Protein AF-A0A7R8VV10-F1 (afdb_monomer_lite)

Sequence (181 aa):
MSVFLCGVVTVMSVFLCDVVTVMSVFICGVVTVMSVFLCGVVTVMSVFLCGVVTVVSVFPCGVVTVMSVFLCGVVTVVSVFLCGVNDGPLSDVLQQVDLLTYSDAECEQLLYGYPHAHNICAGVPGGGKGQCSGDSGGPLLVNGVQIGIVSWAPKPCTEQDYPEVYTEVSYFTSWINRNIV

InterPro domains:
  IPR001254 Serine proteases, trypsin domain [PF00089] (86-176)
  IPR001254 Serine proteases, trypsin domain [PS50240] (84-181)
  IPR001254 Serine proteases, trypsin domain [SM00020] (26-176)
  IPR009003 Peptidase S1, PA clan [SSF50494] (81-180)
  IPR033116 Serine proteases, trypsin family, serine active site [PS00135] (130-141)
  IPR050430 Peptidase S1 family serine proteases [PTHR24276] (87-179)

Foldseek 3Di:
DEAAAEAAEEAAEAEAEAQEEYAEYAYYHAYEYAEYEHYYAYEYAEYEAYEHYEYAEYEHHYHYYYNYYHYHYHYYYNYYHYPDPLAPDDDPDDDDDDKDWDDPVLQCVLVVNPDDPQKTWIADQQWPDDDDPPQAQPFDDDPNDGQWGFDAWDPPHRPNRHTGITGGVVVCVVVCVVPPD

Organism: Timema douglasi (NCBI:txid61478)

Secondary structure (DSSP, 8-state):
-EEEEEEEEEES-EEE-SEEEESEEEEEEEEEEEEEEEEEEEEES-EEEEEEEEEEEEEEEEEEEE--EEEEEEEEEEEE-----TT-SPPSS------EEEPHHHHHHHTTT---TTEEEEE-TT-S-S--TT-TTPEEEETTEEEEEEEE--SSTT-TT--EEEEEHHHHHHHHHHH--

Structure (mmCIF, N/CA/C/O backbone):
data_AF-A0A7R8VV10-F1
#
_entry.id   AF-A0A7R8VV10-F1
#
loop_
_atom_site.group_PDB
_atom_site.id
_atom_site.type_symbol
_atom_site.label_atom_id
_atom_site.label_alt_id
_atom_site.label_comp_id
_atom_site.label_asym_id
_atom_site.label_entity_id
_atom_site.label_seq_id
_atom_site.pdbx_PDB_ins_code
_atom_site.Cartn_x
_atom_site.Cartn_y
_atom_site.Cartn_z
_atom_site.occupancy
_atom_site.B_iso_or_equiv
_atom_site.auth_seq_id
_atom_site.auth_comp_id
_atom_site.auth_asym_id
_atom_site.auth_atom_id
_atom_site.pdbx_PDB_model_num
ATOM 1 N N . MET A 1 1 ? 3.559 13.290 26.942 1.00 85.25 1 MET A N 1
ATOM 2 C CA . MET A 1 1 ? 4.820 14.039 27.208 1.00 85.25 1 MET A CA 1
ATOM 3 C C . MET A 1 1 ? 4.745 15.433 26.585 1.00 85.25 1 MET A C 1
ATOM 5 O O . MET A 1 1 ? 3.969 15.598 25.651 1.00 85.25 1 MET A O 1
ATOM 9 N N . SER A 1 2 ? 5.517 16.409 27.076 1.00 90.44 2 SER A N 1
ATOM 10 C CA . SER A 1 2 ? 5.693 17.721 26.428 1.00 90.44 2 SER A CA 1
ATOM 11 C C . SER A 1 2 ? 7.156 17.941 26.036 1.00 90.44 2 SER A C 1
ATOM 13 O O . SER A 1 2 ? 8.049 17.504 26.759 1.00 90.44 2 SER A O 1
ATOM 15 N N . VAL A 1 3 ? 7.399 18.603 24.904 1.00 90.75 3 VAL A N 1
ATOM 16 C CA . VAL A 1 3 ? 8.738 18.892 24.362 1.00 90.75 3 VAL A CA 1
ATOM 17 C C . VAL A 1 3 ? 8.926 20.402 24.272 1.00 90.75 3 VAL A C 1
ATOM 19 O O . VAL A 1 3 ? 8.043 21.094 23.772 1.00 90.75 3 VAL A O 1
ATOM 22 N N . PHE A 1 4 ? 10.069 20.911 24.733 1.00 93.31 4 PHE A N 1
ATOM 23 C CA . PHE A 1 4 ? 10.398 22.337 24.703 1.00 93.31 4 PHE A CA 1
ATOM 24 C C . PHE A 1 4 ? 11.806 22.543 24.134 1.00 93.31 4 PHE A C 1
ATOM 26 O O . PHE A 1 4 ? 12.775 22.032 24.693 1.00 93.31 4 PHE A O 1
ATOM 33 N N . LEU A 1 5 ? 11.923 23.281 23.028 1.00 90.00 5 LEU A N 1
ATOM 34 C CA . LEU A 1 5 ? 13.191 23.594 22.364 1.00 90.00 5 LEU A CA 1
ATOM 35 C C . LEU A 1 5 ? 13.261 25.094 22.101 1.00 90.00 5 LEU A C 1
ATOM 37 O O . LEU A 1 5 ? 12.471 25.618 21.325 1.00 90.00 5 LEU A O 1
ATOM 41 N N . CYS A 1 6 ? 14.207 25.786 22.729 1.00 93.00 6 CYS A N 1
ATOM 42 C CA . CYS A 1 6 ? 14.343 27.232 22.594 1.00 93.00 6 CYS A CA 1
ATOM 43 C C . CYS A 1 6 ? 15.798 27.668 22.433 1.00 93.00 6 CYS A C 1
ATOM 45 O O . CYS A 1 6 ? 16.689 27.102 23.063 1.00 93.00 6 CYS A O 1
ATOM 47 N N . GLY A 1 7 ? 16.024 28.707 21.626 1.00 92.19 7 GLY A N 1
ATOM 48 C CA . GLY A 1 7 ? 17.354 29.263 21.354 1.00 92.19 7 GLY A CA 1
ATOM 49 C C . GLY A 1 7 ? 17.858 28.877 19.966 1.00 92.19 7 GLY A C 1
ATOM 50 O O . GLY A 1 7 ? 17.064 28.804 19.035 1.00 92.19 7 GLY A O 1
ATOM 51 N N . VAL A 1 8 ? 19.166 28.661 19.813 1.00 95.56 8 VAL A N 1
ATOM 52 C CA . VAL A 1 8 ? 19.761 28.153 18.566 1.00 95.56 8 VAL A CA 1
ATOM 53 C C . VAL A 1 8 ? 19.994 26.657 18.736 1.00 95.56 8 VAL A C 1
ATOM 55 O O . VAL A 1 8 ? 20.928 26.256 19.428 1.00 95.56 8 VAL A O 1
ATOM 58 N N . VAL A 1 9 ? 19.110 25.836 18.169 1.00 94.62 9 VAL A N 1
ATOM 59 C CA . VAL A 1 9 ? 19.098 24.384 18.404 1.00 94.62 9 VAL A CA 1
ATOM 60 C C . VAL A 1 9 ? 19.050 23.635 17.083 1.00 94.62 9 VAL A C 1
ATOM 62 O O . VAL A 1 9 ? 18.221 23.923 16.227 1.00 94.62 9 VAL A O 1
ATOM 65 N N . THR A 1 10 ? 19.896 22.620 16.943 1.00 93.94 10 THR A N 1
ATOM 66 C CA . THR A 1 10 ? 19.843 21.690 15.814 1.00 93.94 10 THR A CA 1
ATOM 67 C C . THR A 1 10 ? 19.547 20.290 16.327 1.00 93.94 10 THR A C 1
ATOM 69 O O . THR A 1 10 ? 20.304 19.738 17.122 1.00 93.94 10 THR A O 1
ATOM 72 N N . VAL A 1 11 ? 18.435 19.716 15.877 1.00 94.19 11 VAL A N 1
ATOM 73 C CA . VAL A 1 11 ? 18.016 18.348 16.178 1.00 94.19 11 VAL A CA 1
ATOM 74 C C . VAL A 1 11 ? 18.274 17.492 14.946 1.00 94.19 11 VAL A C 1
ATOM 76 O O . VAL A 1 11 ? 17.689 17.708 13.887 1.00 94.19 11 VAL A O 1
ATOM 79 N N . MET A 1 12 ? 19.155 16.502 15.075 1.00 93.62 12 MET A N 1
ATOM 80 C CA . MET A 1 12 ? 19.504 15.626 13.952 1.00 93.62 12 MET A CA 1
ATOM 81 C C . MET A 1 12 ? 18.354 14.691 13.573 1.00 93.62 12 MET A C 1
ATOM 83 O O . MET A 1 12 ? 18.081 14.476 12.394 1.00 93.62 12 MET A O 1
ATOM 87 N N . SER A 1 13 ? 17.669 14.127 14.563 1.00 91.44 13 SER A N 1
ATOM 88 C CA . SER A 1 13 ? 16.541 13.235 14.318 1.00 91.44 13 SER A CA 1
ATOM 89 C C . SER A 1 13 ? 15.583 13.191 15.502 1.00 91.44 13 SER A C 1
ATOM 91 O O . SER A 1 13 ? 15.996 13.317 16.655 1.00 91.44 13 SER A O 1
ATOM 93 N N . VAL A 1 14 ? 14.300 13.012 15.201 1.00 91.19 14 VAL A N 1
ATOM 94 C CA . VAL A 1 14 ? 13.245 12.698 16.167 1.00 91.19 14 VAL A CA 1
ATOM 95 C C . VAL A 1 14 ? 12.595 11.396 15.724 1.00 91.19 14 VAL A C 1
ATOM 97 O O . VAL A 1 14 ? 12.149 11.307 14.586 1.00 91.19 14 VAL A O 1
ATOM 100 N N . PHE A 1 15 ? 12.531 10.408 16.614 1.00 90.69 15 PHE A N 1
ATOM 101 C CA . PHE A 1 15 ? 11.878 9.124 16.360 1.00 90.69 15 PHE A CA 1
ATOM 102 C C . PHE A 1 15 ? 10.736 8.940 17.355 1.00 90.69 15 PHE A C 1
ATOM 104 O O . PHE A 1 15 ? 10.977 8.837 18.558 1.00 90.69 15 PHE A O 1
ATOM 111 N N . LEU A 1 16 ? 9.501 8.917 16.857 1.00 89.12 16 LEU A N 1
ATOM 112 C CA . LEU A 1 16 ? 8.317 8.566 17.637 1.00 89.12 16 LEU A CA 1
ATOM 113 C C . LEU A 1 16 ? 7.688 7.350 16.984 1.00 89.12 16 LEU A C 1
ATOM 115 O O . LEU A 1 16 ? 7.079 7.471 15.930 1.00 89.12 16 LEU A O 1
ATOM 119 N N . CYS A 1 17 ? 7.872 6.198 17.606 1.00 83.94 17 CYS A N 1
ATOM 120 C CA . CYS A 1 17 ? 7.355 4.921 17.150 1.00 83.94 17 CYS A CA 1
ATOM 121 C C . CYS A 1 17 ? 6.536 4.291 18.279 1.00 83.94 17 CYS A C 1
ATOM 123 O O . CYS A 1 17 ? 6.835 4.559 19.440 1.00 83.94 17 CYS A O 1
ATOM 125 N N . ASP A 1 18 ? 5.512 3.506 17.932 1.00 85.62 18 ASP A N 1
ATOM 126 C CA . ASP A 1 18 ? 4.471 2.940 18.816 1.00 85.62 18 ASP A CA 1
ATOM 127 C C . ASP A 1 18 ? 3.249 3.857 19.044 1.00 85.62 18 ASP A C 1
ATOM 129 O O . ASP A 1 18 ? 2.937 4.731 18.233 1.00 85.62 18 ASP A O 1
ATOM 133 N N . VAL A 1 19 ? 2.481 3.600 20.110 1.00 90.75 19 VAL A N 1
ATOM 134 C CA . VAL A 1 19 ? 1.316 4.403 20.509 1.00 90.75 19 VAL A CA 1
ATOM 135 C C . VAL A 1 19 ? 1.796 5.547 21.398 1.00 90.75 19 VAL A C 1
ATOM 137 O O . VAL A 1 19 ? 1.930 5.398 22.614 1.00 90.75 19 VAL A O 1
ATOM 140 N N . VAL A 1 20 ? 2.083 6.694 20.786 1.00 91.88 20 VAL A N 1
ATOM 141 C CA . VAL A 1 20 ? 2.696 7.840 21.466 1.00 91.88 20 VAL A CA 1
ATOM 142 C C . VAL A 1 20 ? 1.749 9.029 21.483 1.00 91.88 20 VAL A C 1
ATOM 144 O O . VAL A 1 20 ? 1.255 9.466 20.447 1.00 91.88 20 VAL A O 1
ATOM 147 N N . THR A 1 21 ? 1.554 9.610 22.667 1.00 92.31 21 THR A N 1
ATOM 148 C CA . THR A 1 21 ? 0.764 10.832 22.845 1.00 92.31 21 THR A CA 1
ATOM 149 C C . THR A 1 21 ? 1.637 11.992 23.346 1.00 92.31 21 THR A C 1
ATOM 151 O O . THR A 1 21 ? 2.250 11.972 24.427 1.00 92.31 21 THR A O 1
ATOM 154 N N . VAL A 1 22 ? 1.715 13.047 22.535 1.00 93.12 22 VAL A N 1
ATOM 155 C CA . VAL A 1 22 ? 2.446 14.283 22.833 1.00 93.12 22 VAL A CA 1
ATOM 156 C C . VAL A 1 22 ? 1.437 15.383 23.139 1.00 93.12 22 VAL A C 1
ATOM 158 O O . VAL A 1 22 ? 0.645 15.787 22.293 1.00 93.12 22 VAL A O 1
ATOM 161 N N . MET A 1 23 ? 1.458 15.883 24.373 1.00 94.06 23 MET A N 1
ATOM 162 C CA . MET A 1 23 ? 0.509 16.897 24.840 1.00 94.06 23 MET A CA 1
ATOM 163 C C . MET A 1 23 ? 0.822 18.266 24.239 1.00 94.06 23 MET A C 1
ATOM 165 O O . MET A 1 23 ? -0.075 18.989 23.809 1.00 94.06 23 MET A O 1
ATOM 169 N N . SER A 1 24 ? 2.102 18.627 24.199 1.00 93.25 24 SER A N 1
ATOM 170 C CA . SER A 1 24 ? 2.534 19.887 23.610 1.00 93.25 24 SER A CA 1
ATOM 171 C C . SER A 1 24 ? 3.968 19.818 23.097 1.00 93.25 24 SER A C 1
ATOM 173 O O . SER A 1 24 ? 4.847 19.256 23.751 1.00 93.25 24 SER A O 1
ATOM 175 N N . VAL A 1 25 ? 4.211 20.415 21.935 1.00 93.62 25 VAL A N 1
ATOM 176 C CA . VAL A 1 25 ? 5.550 20.697 21.408 1.00 93.62 25 VAL A CA 1
ATOM 177 C C . VAL A 1 25 ? 5.694 22.206 21.322 1.00 93.62 25 VAL A C 1
ATOM 179 O O . VAL A 1 25 ? 4.911 22.844 20.632 1.00 93.62 25 VAL A O 1
ATOM 182 N N . PHE A 1 26 ? 6.666 22.786 22.015 1.00 94.31 26 PHE A N 1
ATOM 183 C CA . PHE A 1 26 ? 6.954 24.215 21.967 1.00 94.31 26 PHE A CA 1
ATOM 184 C C . PHE A 1 26 ? 8.361 24.436 21.420 1.00 94.31 26 PHE A C 1
ATOM 186 O O . PHE A 1 26 ? 9.341 23.993 22.018 1.00 94.31 26 PHE A O 1
ATOM 193 N N . ILE A 1 27 ? 8.457 25.113 20.281 1.00 93.56 27 ILE A N 1
ATOM 194 C CA . ILE A 1 27 ? 9.716 25.438 19.617 1.00 93.56 27 ILE A CA 1
ATOM 195 C C . ILE A 1 27 ? 9.825 26.955 19.503 1.00 93.56 27 ILE A C 1
ATOM 197 O O . ILE A 1 27 ? 8.906 27.601 19.000 1.00 93.56 27 ILE A O 1
ATOM 201 N N . CYS A 1 28 ? 10.939 27.524 19.963 1.00 93.50 28 CYS A N 1
ATOM 202 C CA . CYS A 1 28 ? 11.223 28.948 19.851 1.00 93.50 28 CYS A CA 1
ATOM 203 C C . CYS A 1 28 ? 12.678 29.259 19.453 1.00 93.50 28 CYS A C 1
ATOM 205 O O . CYS A 1 28 ? 13.586 28.466 19.684 1.00 93.50 28 CYS A O 1
ATOM 207 N N . GLY A 1 29 ? 12.937 30.433 18.872 1.00 93.38 29 GLY A N 1
ATOM 208 C CA . GLY A 1 29 ? 14.290 30.839 18.459 1.00 93.38 29 GLY A CA 1
ATOM 209 C C . GLY A 1 29 ? 14.638 30.405 17.032 1.00 93.38 29 GLY A C 1
ATOM 210 O O . GLY A 1 29 ? 13.812 30.563 16.144 1.00 93.38 29 GLY A O 1
ATOM 211 N N . VAL A 1 30 ? 15.858 29.921 16.792 1.00 96.06 30 VAL A N 1
ATOM 212 C CA . VAL A 1 30 ? 16.328 29.411 15.492 1.00 96.06 30 VAL A CA 1
ATOM 213 C C . VAL A 1 30 ? 16.550 27.910 15.626 1.00 96.06 30 VAL A C 1
ATOM 215 O O . VAL A 1 30 ? 17.572 27.472 16.154 1.00 96.06 30 VAL A O 1
ATOM 218 N N . VAL A 1 31 ? 15.578 27.117 15.179 1.00 96.06 31 VAL A N 1
ATOM 219 C CA . VAL A 1 31 ? 15.595 25.662 15.360 1.00 96.06 31 VAL A CA 1
ATOM 220 C C . VAL A 1 31 ? 15.602 24.949 14.017 1.00 96.06 31 VAL A C 1
ATOM 222 O O . VAL A 1 31 ? 14.746 25.180 13.166 1.00 96.06 31 VAL A O 1
ATOM 225 N N . THR A 1 32 ? 16.569 24.059 13.829 1.00 95.31 32 THR A N 1
ATOM 226 C CA . THR A 1 32 ? 16.699 23.198 12.649 1.00 95.31 32 THR A CA 1
ATOM 227 C C . THR A 1 32 ? 16.484 21.745 13.055 1.00 95.31 32 THR A C 1
ATOM 229 O O . THR A 1 32 ? 17.211 21.211 13.884 1.00 95.31 32 THR A O 1
ATOM 232 N N . VAL A 1 33 ? 15.485 21.081 12.480 1.00 94.94 33 VAL A N 1
ATOM 233 C CA . VAL A 1 33 ? 15.233 19.647 12.661 1.00 94.94 33 VAL A CA 1
ATOM 234 C C . VAL A 1 33 ? 15.522 18.950 11.340 1.00 94.94 33 VAL A C 1
ATOM 236 O O . VAL A 1 33 ? 14.825 19.169 10.353 1.00 94.94 33 VAL A O 1
ATOM 239 N N . MET A 1 34 ? 16.562 18.122 11.293 1.00 94.75 34 MET A N 1
ATOM 240 C CA . MET A 1 34 ? 16.981 17.489 10.040 1.00 94.75 34 MET A CA 1
ATOM 241 C C . MET A 1 34 ? 16.017 16.376 9.619 1.00 94.75 34 MET A C 1
ATOM 243 O O . MET A 1 34 ? 15.668 16.272 8.445 1.00 94.75 34 MET A O 1
ATOM 247 N N . SER A 1 35 ? 15.551 15.558 10.561 1.00 93.50 35 SER A N 1
ATOM 248 C CA . SER A 1 35 ? 14.638 14.456 10.252 1.00 93.50 35 SER A CA 1
ATOM 249 C C . SER A 1 35 ? 13.646 14.179 11.378 1.00 93.50 35 SER A C 1
ATOM 251 O O . SER A 1 35 ? 13.994 14.217 12.558 1.00 93.50 35 SER A O 1
A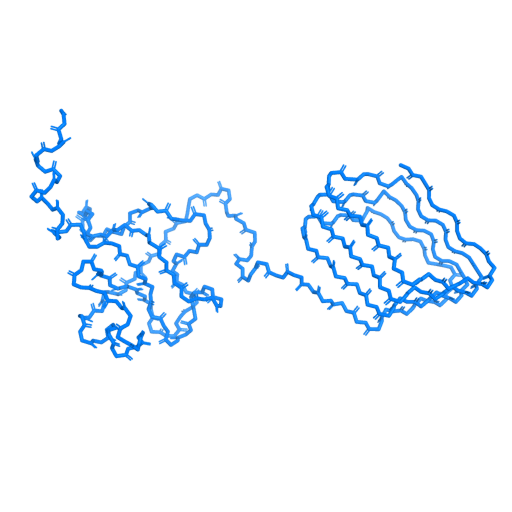TOM 253 N N . VAL A 1 36 ? 12.396 13.905 11.018 1.00 92.69 36 VAL A N 1
ATOM 254 C CA . VAL A 1 36 ? 11.345 13.463 11.940 1.00 92.69 36 VAL A CA 1
ATOM 255 C C . VAL A 1 36 ? 10.739 12.184 11.386 1.00 92.69 36 VAL A C 1
ATOM 257 O O . VAL A 1 36 ? 10.125 12.208 10.326 1.00 92.69 36 VAL A O 1
ATOM 260 N N . PHE A 1 37 ? 10.892 11.081 12.106 1.00 91.00 37 PHE A N 1
ATOM 261 C CA . PHE A 1 37 ? 10.309 9.786 11.786 1.00 91.00 37 PHE A CA 1
ATOM 262 C C . PHE A 1 37 ? 9.154 9.526 12.746 1.00 91.00 37 PHE A C 1
ATOM 264 O O . PHE A 1 37 ? 9.356 9.405 13.957 1.00 91.00 37 PHE A O 1
ATOM 271 N N . LEU A 1 38 ? 7.939 9.478 12.208 1.00 89.62 38 LEU A N 1
ATOM 272 C CA . LEU A 1 38 ? 6.736 9.166 12.970 1.00 89.62 38 LEU A CA 1
ATOM 273 C C . LEU A 1 38 ? 6.256 7.800 12.514 1.00 89.62 38 LEU A C 1
ATOM 275 O O . LEU A 1 38 ? 5.970 7.636 11.334 1.00 89.62 38 LEU A O 1
ATOM 279 N N . CYS A 1 39 ? 6.166 6.832 13.416 1.00 85.75 39 CYS A N 1
ATOM 280 C CA . CYS A 1 39 ? 5.649 5.515 13.106 1.00 85.75 39 CYS A CA 1
ATOM 281 C C . CYS A 1 39 ? 4.637 4.999 14.139 1.00 85.75 39 CYS A C 1
ATOM 283 O O . CYS A 1 39 ? 4.644 5.427 15.289 1.00 85.75 39 CYS A O 1
ATOM 285 N N . GLY A 1 40 ? 3.714 4.122 13.734 1.00 84.44 40 GLY A N 1
ATOM 286 C CA . GLY A 1 40 ? 2.652 3.625 14.624 1.00 84.44 40 GLY A CA 1
ATOM 287 C C . GLY A 1 40 ? 1.454 4.579 14.753 1.00 84.44 40 GLY A C 1
ATOM 288 O O . GLY A 1 40 ? 0.930 5.046 13.742 1.00 84.44 40 GLY A O 1
ATOM 289 N N . VAL A 1 41 ? 0.984 4.837 15.981 1.00 89.25 41 VAL A N 1
ATOM 290 C CA . VAL A 1 41 ? -0.157 5.733 16.262 1.00 89.25 41 VAL A CA 1
ATOM 291 C C . VAL A 1 41 ? 0.344 6.910 17.089 1.00 89.25 41 VAL A C 1
ATOM 293 O O . VAL A 1 41 ? 0.465 6.823 18.312 1.00 89.25 41 VAL A O 1
ATOM 296 N N . VAL A 1 42 ? 0.643 8.020 16.418 1.00 91.38 42 VAL A N 1
ATOM 297 C CA . VAL A 1 42 ? 1.200 9.218 17.053 1.00 91.38 42 VAL A CA 1
ATOM 298 C C . VAL A 1 42 ? 0.142 10.307 17.097 1.00 91.38 42 VAL A C 1
ATOM 300 O O . VAL A 1 42 ? -0.317 10.780 16.060 1.00 91.38 42 VAL A O 1
ATOM 303 N N . THR A 1 43 ? -0.218 10.748 18.299 1.00 92.31 43 THR A N 1
ATOM 304 C CA . THR A 1 43 ? -1.150 11.862 18.489 1.00 92.31 43 THR A CA 1
ATOM 305 C C . THR A 1 43 ? -0.432 13.047 19.124 1.00 92.31 43 THR A C 1
ATOM 307 O O . THR A 1 43 ? 0.239 12.924 20.150 1.00 92.31 43 THR A O 1
ATOM 310 N N . VAL A 1 44 ? -0.548 14.219 18.504 1.00 93.38 44 VAL A N 1
ATOM 311 C CA . VAL A 1 44 ? 0.025 15.475 18.992 1.00 93.38 44 VAL A CA 1
ATOM 312 C C . VAL A 1 44 ? -1.107 16.459 19.246 1.00 93.38 44 VAL A C 1
ATOM 314 O O . VAL A 1 44 ? -1.761 16.941 18.323 1.00 93.38 44 VAL A O 1
ATOM 317 N N . MET A 1 45 ? -1.353 16.768 20.514 1.00 94.00 45 MET A N 1
ATOM 318 C CA . MET A 1 45 ? -2.481 17.617 20.900 1.00 94.00 45 MET A CA 1
ATOM 319 C C . MET A 1 45 ? -2.246 19.083 20.520 1.00 94.00 45 MET A C 1
ATOM 321 O O . MET A 1 45 ? -3.162 19.760 20.057 1.00 94.00 45 MET A O 1
ATOM 325 N N . SER A 1 46 ? -1.023 19.587 20.693 1.00 95.06 46 SER A N 1
ATOM 326 C CA . SER A 1 46 ? -0.694 20.971 20.346 1.00 95.06 46 SER A CA 1
ATOM 327 C C . SER A 1 46 ? 0.764 21.149 19.930 1.00 95.06 46 SER A C 1
ATOM 329 O O . SER A 1 46 ? 1.675 20.592 20.543 1.00 95.06 46 SER A O 1
ATOM 331 N N . VAL A 1 47 ? 0.994 21.946 18.888 1.00 94.50 47 VAL A N 1
ATOM 332 C CA . VAL A 1 47 ? 2.330 22.356 18.438 1.00 94.50 47 VAL A CA 1
ATOM 333 C C . VAL A 1 47 ? 2.388 23.878 18.396 1.00 94.50 47 VAL A C 1
ATOM 335 O O . VAL A 1 47 ? 1.566 24.507 17.746 1.00 94.50 47 VAL A O 1
ATOM 338 N N . PHE A 1 48 ? 3.369 24.472 19.062 1.00 94.75 48 PHE A N 1
ATOM 339 C CA . PHE A 1 48 ? 3.642 25.903 19.086 1.00 94.75 48 PHE A CA 1
ATOM 340 C C . PHE A 1 48 ? 5.008 26.142 18.443 1.00 94.75 48 PHE A C 1
ATOM 342 O O . PHE A 1 48 ? 6.029 25.750 19.005 1.00 94.75 48 PHE A O 1
ATOM 349 N N . LEU A 1 49 ? 5.031 26.760 17.263 1.00 93.81 49 LEU A N 1
ATOM 350 C CA . LEU A 1 49 ? 6.250 27.065 16.514 1.00 93.81 49 LEU A CA 1
ATOM 351 C C . LEU A 1 49 ? 6.425 28.577 16.413 1.00 93.81 49 LEU A C 1
ATOM 353 O O . LEU A 1 49 ? 5.703 29.265 15.693 1.00 93.81 49 LEU A O 1
ATOM 357 N N . CYS A 1 50 ? 7.410 29.089 17.129 1.00 92.31 50 CYS A N 1
ATOM 358 C CA . CYS A 1 50 ? 7.735 30.500 17.203 1.00 92.31 50 CYS A CA 1
ATOM 359 C C . CYS A 1 50 ? 9.195 30.724 16.782 1.00 92.31 50 CYS A C 1
ATOM 361 O O . CYS A 1 50 ? 10.053 29.875 16.994 1.00 92.31 50 CYS A O 1
ATOM 363 N N . GLY A 1 51 ? 9.507 31.868 16.173 1.00 92.25 51 GLY A N 1
ATOM 364 C CA . GLY A 1 51 ? 10.848 32.118 15.620 1.00 92.25 51 GLY A CA 1
ATOM 365 C C . GLY A 1 51 ? 11.074 31.490 14.237 1.00 92.25 51 GLY A C 1
ATOM 366 O O . GLY A 1 51 ? 10.143 31.413 13.446 1.00 92.25 51 GLY A O 1
ATOM 367 N N . VAL A 1 52 ? 12.310 31.110 13.914 1.00 95.44 52 VAL A N 1
ATOM 368 C CA . VAL A 1 52 ? 12.709 30.515 12.629 1.00 95.44 52 VAL A CA 1
ATOM 369 C C . VAL A 1 52 ? 12.884 29.012 12.818 1.00 95.44 52 VAL A C 1
ATOM 371 O O . VAL A 1 52 ? 13.926 28.551 13.284 1.00 95.44 52 VAL A O 1
ATOM 374 N N . VAL A 1 53 ? 11.852 28.248 12.471 1.00 95.19 53 VAL A N 1
ATOM 375 C CA . VAL A 1 53 ? 11.852 26.787 12.564 1.00 95.19 53 VAL A CA 1
ATOM 376 C C . VAL A 1 53 ? 11.979 26.199 11.168 1.00 95.19 53 VAL A C 1
ATOM 378 O O . VAL A 1 53 ? 11.213 26.515 10.260 1.00 95.19 53 VAL A O 1
ATOM 381 N N . THR A 1 54 ? 12.949 25.318 10.986 1.00 94.69 54 THR A N 1
ATOM 382 C CA . THR A 1 54 ? 13.160 24.608 9.726 1.00 94.69 54 THR A CA 1
ATOM 383 C C . THR A 1 54 ? 13.118 23.112 10.003 1.00 94.69 54 THR A C 1
ATOM 385 O O . THR A 1 54 ? 13.788 22.621 10.910 1.00 94.69 54 THR A O 1
ATOM 388 N N . VAL A 1 55 ? 12.296 22.386 9.258 1.00 94.06 55 VAL A N 1
ATOM 389 C CA . VAL A 1 55 ? 12.204 20.928 9.309 1.00 94.06 55 VAL A CA 1
ATOM 390 C C . VAL A 1 55 ? 12.576 20.410 7.931 1.00 94.06 55 VAL A C 1
ATOM 392 O O . VAL A 1 55 ? 11.883 20.674 6.953 1.00 94.06 55 VAL A O 1
ATOM 395 N N . VAL A 1 56 ? 13.705 19.719 7.821 1.00 94.56 56 VAL A N 1
ATOM 396 C CA . VAL A 1 56 ? 14.234 19.326 6.512 1.00 94.56 56 VAL A CA 1
ATOM 397 C C . VAL A 1 56 ? 13.451 18.141 5.956 1.00 94.56 56 VAL A C 1
ATOM 399 O O . VAL A 1 56 ? 12.993 18.190 4.819 1.00 94.56 56 VAL A O 1
ATOM 402 N N . SER A 1 57 ? 13.236 17.097 6.750 1.00 93.06 57 SER A N 1
ATOM 403 C CA . SER A 1 57 ? 12.511 15.908 6.298 1.00 93.06 57 SER A CA 1
ATOM 404 C C . SER A 1 57 ? 11.553 15.377 7.358 1.00 93.06 57 SER A C 1
ATOM 406 O O . SER A 1 57 ? 11.905 15.274 8.534 1.00 93.06 57 SER A O 1
ATOM 408 N N . VAL A 1 58 ? 10.330 15.044 6.944 1.00 92.25 58 VAL A N 1
ATOM 409 C CA . VAL A 1 58 ? 9.324 14.384 7.788 1.00 92.25 58 VAL A CA 1
ATOM 410 C C . VAL A 1 58 ? 8.879 13.094 7.110 1.00 92.25 58 VAL A C 1
ATOM 412 O O . VAL A 1 58 ? 8.437 13.126 5.967 1.00 92.25 58 VAL A O 1
ATOM 415 N N . PHE A 1 59 ? 8.967 11.978 7.825 1.00 90.69 59 PHE A N 1
ATOM 416 C CA . PHE A 1 59 ? 8.585 10.639 7.384 1.00 90.69 59 PHE A CA 1
ATOM 417 C C . PHE A 1 59 ? 7.419 10.129 8.244 1.00 90.69 59 PHE A C 1
ATOM 419 O O . PHE A 1 59 ? 7.657 9.460 9.256 1.00 90.69 59 PHE A O 1
ATOM 426 N N . PRO A 1 60 ? 6.160 10.488 7.932 1.00 87.44 60 PRO A N 1
ATOM 427 C CA . PRO A 1 60 ? 5.006 9.923 8.615 1.00 87.44 60 PRO A CA 1
ATOM 428 C C . PRO A 1 60 ? 4.662 8.541 8.042 1.00 87.44 60 PRO A C 1
ATOM 430 O O . PRO A 1 60 ? 4.321 8.391 6.868 1.00 87.44 60 PRO A O 1
ATOM 433 N N . CYS A 1 61 ? 4.754 7.534 8.904 1.00 81.00 61 CYS A N 1
ATOM 434 C CA . CYS A 1 61 ? 4.601 6.114 8.616 1.00 81.00 61 CYS A CA 1
ATOM 435 C C . CYS A 1 61 ? 3.638 5.475 9.626 1.00 81.00 61 CYS A C 1
ATOM 437 O O . CYS A 1 61 ? 4.031 4.728 10.516 1.00 81.00 61 CYS A O 1
ATOM 439 N N . GLY A 1 62 ? 2.352 5.802 9.518 1.00 79.62 62 GLY A N 1
ATOM 440 C CA . GLY A 1 62 ? 1.317 5.347 10.443 1.00 79.62 62 GLY A CA 1
ATOM 441 C C . GLY A 1 62 ? 0.185 6.359 10.566 1.00 79.62 62 GLY A C 1
ATOM 442 O O . GLY A 1 62 ? 0.060 7.269 9.746 1.00 79.62 62 GLY A O 1
ATOM 443 N N . VAL A 1 63 ? -0.631 6.225 11.609 1.00 83.75 63 VAL A N 1
ATOM 444 C CA . VAL A 1 63 ? -1.702 7.184 11.897 1.00 83.75 63 VAL A CA 1
ATOM 445 C C . VAL A 1 63 ? -1.116 8.315 12.734 1.00 83.75 63 VAL A C 1
ATOM 447 O O . VAL A 1 63 ? -0.933 8.180 13.944 1.00 83.75 63 VAL A O 1
ATOM 450 N N . VAL A 1 64 ? -0.799 9.429 12.076 1.00 87.19 64 VAL A N 1
ATOM 451 C CA . VAL A 1 64 ? -0.312 10.649 12.729 1.00 87.19 64 VAL A CA 1
ATOM 452 C C . VAL A 1 64 ? -1.439 11.671 12.776 1.00 87.19 64 VAL A C 1
ATOM 454 O O . VAL A 1 64 ? -1.901 12.132 11.734 1.00 87.19 64 VAL A O 1
ATOM 457 N N . THR A 1 65 ? -1.860 12.065 13.975 1.00 89.00 65 THR A N 1
ATOM 458 C CA . THR A 1 65 ? -2.852 13.129 14.160 1.00 89.00 65 THR A CA 1
ATOM 459 C C . THR A 1 65 ? -2.235 14.317 14.884 1.00 89.00 65 THR A C 1
ATOM 461 O O . THR A 1 65 ? -1.562 14.169 15.903 1.00 89.00 65 THR A O 1
ATOM 464 N N . VAL A 1 66 ? -2.460 15.520 14.355 1.00 91.12 66 VAL A N 1
ATOM 465 C CA . VAL A 1 66 ? -2.065 16.779 14.996 1.00 91.12 66 VAL A CA 1
ATOM 466 C C . VAL A 1 66 ? -3.320 17.617 15.177 1.00 91.12 66 VAL A C 1
ATOM 468 O O . VAL A 1 66 ? -3.934 18.027 14.198 1.00 91.12 66 VAL A O 1
ATOM 471 N N . MET A 1 67 ? -3.723 17.841 16.427 1.00 94.00 67 MET A N 1
ATOM 472 C CA . MET A 1 67 ? -5.014 18.468 16.731 1.00 94.00 67 MET A CA 1
ATOM 473 C C . MET A 1 67 ? -4.976 19.990 16.592 1.00 94.00 67 MET A C 1
ATOM 475 O O . MET A 1 67 ? -5.952 20.597 16.163 1.00 94.00 67 MET A O 1
ATOM 479 N N . SER A 1 68 ? -3.865 20.624 16.968 1.00 94.62 68 SER A N 1
ATOM 480 C CA . SER A 1 68 ? -3.718 22.076 16.873 1.00 94.62 68 SER A CA 1
ATOM 481 C C . SER A 1 68 ? -2.275 22.485 16.588 1.00 94.62 68 SER A C 1
ATOM 483 O O . SER A 1 68 ? -1.330 21.913 17.136 1.00 94.62 68 SER A O 1
ATOM 485 N N . VAL A 1 69 ? -2.109 23.487 15.723 1.00 93.62 69 VAL A N 1
ATOM 486 C CA . VAL A 1 69 ? -0.812 24.081 15.376 1.00 93.62 69 VAL A CA 1
ATOM 487 C C . VAL A 1 69 ? -0.922 25.597 15.490 1.00 93.62 69 VAL A C 1
ATOM 489 O O . VAL A 1 69 ? -1.774 26.216 14.857 1.00 93.62 69 VAL A O 1
ATOM 492 N N . PHE A 1 70 ? -0.041 26.193 16.284 1.00 94.62 70 PHE A N 1
ATOM 493 C CA . PHE A 1 70 ? 0.081 27.626 16.499 1.00 94.62 70 PHE A CA 1
ATOM 494 C C . PHE A 1 70 ? 1.417 28.097 15.934 1.00 94.62 70 PHE A C 1
ATOM 496 O O . PHE A 1 70 ? 2.479 27.640 16.359 1.00 94.62 70 PHE A O 1
ATOM 503 N N . LEU A 1 71 ? 1.361 29.022 14.979 1.00 93.69 71 LEU A N 1
ATOM 504 C CA . LEU A 1 71 ? 2.534 29.577 14.312 1.00 93.69 71 LEU A CA 1
ATOM 505 C C . LEU A 1 71 ? 2.702 31.037 14.729 1.00 93.69 71 LEU A C 1
ATOM 507 O O . LEU A 1 71 ? 1.785 31.837 14.557 1.00 93.69 71 LEU A O 1
ATOM 511 N N . CYS A 1 72 ? 3.866 31.388 15.270 1.00 91.06 72 CYS A N 1
ATOM 512 C CA . CYS A 1 72 ? 4.205 32.764 15.639 1.00 91.06 72 CYS A CA 1
ATOM 513 C C . CYS A 1 72 ? 5.575 33.214 15.093 1.00 91.06 72 CYS A C 1
ATOM 515 O O . CYS A 1 72 ? 6.258 34.063 15.660 1.00 91.06 72 CYS A O 1
ATOM 517 N N . GLY A 1 73 ? 5.982 32.637 13.958 1.00 89.88 73 GLY A N 1
ATOM 518 C CA . GLY A 1 73 ? 7.231 32.942 13.263 1.00 89.88 73 GLY A CA 1
ATOM 519 C C . GLY A 1 73 ? 7.281 32.340 11.857 1.00 89.88 73 GLY A C 1
ATOM 520 O O . GLY A 1 73 ? 6.245 32.082 11.247 1.00 89.88 73 GLY A O 1
ATOM 521 N N . VAL A 1 74 ? 8.489 32.119 11.342 1.00 92.69 74 VAL A N 1
ATOM 522 C CA . VAL A 1 74 ? 8.724 31.502 10.034 1.00 92.69 74 VAL A CA 1
ATOM 523 C C . VAL A 1 74 ? 8.965 30.013 10.228 1.00 92.69 74 VAL A C 1
ATOM 525 O O . VAL A 1 74 ? 9.948 29.613 10.848 1.00 92.69 74 VAL A O 1
ATOM 528 N N . VAL A 1 75 ? 8.078 29.195 9.666 1.00 94.00 75 VAL A N 1
ATOM 529 C CA . VAL A 1 75 ? 8.215 27.738 9.657 1.00 94.00 75 VAL A CA 1
ATOM 530 C C . VAL A 1 75 ? 8.397 27.264 8.228 1.00 94.00 75 VAL A C 1
ATOM 532 O O . VAL A 1 75 ? 7.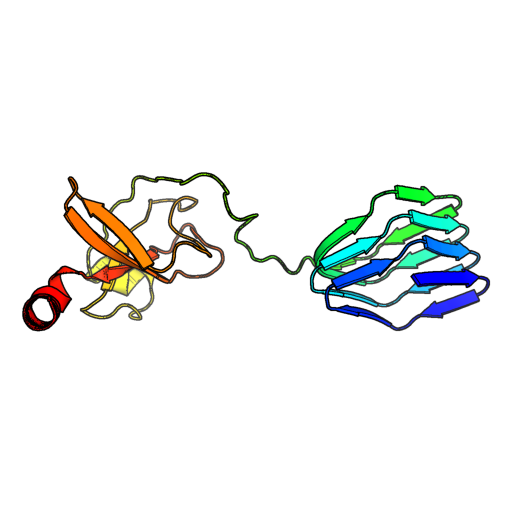612 27.611 7.350 1.00 94.00 75 VAL A O 1
ATOM 535 N N . THR A 1 76 ? 9.431 26.464 7.997 1.00 93.31 76 THR A N 1
ATOM 536 C CA . THR A 1 76 ? 9.698 25.848 6.695 1.00 93.31 76 THR A CA 1
ATOM 537 C C . THR A 1 76 ? 9.775 24.340 6.856 1.00 93.31 76 THR A C 1
ATOM 539 O O . THR A 1 76 ? 10.448 23.840 7.756 1.00 93.31 76 THR A O 1
ATOM 542 N N . VAL A 1 77 ? 9.073 23.616 5.988 1.00 93.69 77 VAL A N 1
ATOM 543 C CA . VAL A 1 77 ? 9.192 22.163 5.857 1.00 93.69 77 VAL A CA 1
ATOM 544 C C . VAL A 1 77 ? 9.715 21.898 4.453 1.00 93.69 77 VAL A C 1
ATOM 546 O O . VAL A 1 77 ? 9.053 22.264 3.486 1.00 93.69 77 VAL A O 1
ATOM 549 N N . VAL A 1 78 ? 10.922 21.344 4.337 1.00 94.38 78 VAL A N 1
ATOM 550 C CA . VAL A 1 78 ? 11.593 21.191 3.033 1.00 94.38 78 VAL A CA 1
ATOM 551 C C . VAL A 1 78 ? 11.047 19.981 2.279 1.00 94.38 78 VAL A C 1
ATOM 553 O O . VAL A 1 78 ? 10.807 20.063 1.079 1.00 94.38 78 VAL A O 1
ATOM 556 N N . SER A 1 79 ? 10.832 18.863 2.970 1.00 89.38 79 SER A N 1
ATOM 557 C CA . SER A 1 79 ? 10.335 17.630 2.362 1.00 89.38 79 SER A CA 1
ATOM 558 C C . SER A 1 79 ? 9.475 16.820 3.330 1.00 89.38 79 SER A C 1
ATOM 560 O O . SER A 1 79 ? 9.750 16.750 4.530 1.00 89.38 79 SER A O 1
ATOM 562 N N . VAL A 1 80 ? 8.425 16.199 2.793 1.00 90.12 80 VAL A N 1
ATOM 563 C CA . VAL A 1 80 ? 7.575 15.242 3.506 1.00 90.12 80 VAL A CA 1
ATOM 564 C C . VAL A 1 80 ? 7.503 13.973 2.666 1.00 90.12 80 VAL A C 1
ATOM 566 O O . VAL A 1 80 ? 7.047 14.008 1.526 1.00 90.12 80 VAL A O 1
ATOM 569 N N . PHE A 1 81 ? 7.958 12.863 3.233 1.00 85.44 81 PHE A N 1
ATOM 570 C CA . PHE A 1 81 ? 7.948 11.541 2.624 1.00 85.44 81 PHE A CA 1
ATOM 571 C C . PHE A 1 81 ? 6.875 10.702 3.304 1.00 85.44 81 PHE A C 1
ATOM 573 O O . PHE A 1 81 ? 7.124 10.072 4.330 1.00 85.44 81 PHE A O 1
ATOM 580 N N . LEU A 1 82 ? 5.663 10.717 2.752 1.00 77.69 82 LEU A N 1
ATOM 581 C CA . LEU A 1 82 ? 4.603 9.837 3.229 1.00 77.69 82 LEU A CA 1
ATOM 582 C C . LEU A 1 82 ? 5.036 8.385 2.990 1.00 77.69 82 LEU A C 1
ATOM 584 O O . LEU A 1 82 ? 5.231 7.981 1.843 1.00 77.69 82 LEU A O 1
ATOM 588 N N . CYS A 1 83 ? 5.154 7.591 4.054 1.00 70.44 83 CYS A N 1
ATOM 589 C CA . CYS A 1 83 ? 5.165 6.140 3.918 1.00 70.44 83 CYS A CA 1
ATOM 590 C C . CYS A 1 83 ? 3.732 5.713 3.583 1.00 70.44 83 CYS A C 1
ATOM 592 O O . CYS A 1 83 ? 2.951 5.342 4.459 1.00 70.44 83 CYS A O 1
ATOM 594 N N . GLY A 1 84 ? 3.356 5.845 2.315 1.00 56.25 84 GLY A N 1
ATOM 595 C CA . GLY A 1 84 ? 2.105 5.304 1.824 1.00 56.25 84 GLY A CA 1
ATOM 596 C C . GLY A 1 84 ? 2.159 3.782 1.879 1.00 56.25 84 GLY A C 1
ATOM 597 O O . GLY A 1 84 ? 2.901 3.153 1.131 1.00 56.25 84 GLY A O 1
ATOM 598 N N . VAL A 1 85 ? 1.299 3.181 2.701 1.00 57.88 85 VAL A N 1
ATOM 599 C CA . VAL A 1 85 ? 0.443 2.126 2.151 1.00 57.88 85 VAL A CA 1
ATOM 600 C C . VAL A 1 85 ? -0.231 2.769 0.943 1.00 57.88 85 VAL A C 1
ATOM 602 O O . VAL A 1 85 ? -1.037 3.681 1.108 1.00 57.88 85 VAL A O 1
ATOM 605 N N . ASN A 1 86 ? 0.156 2.380 -0.270 1.00 56.41 86 ASN A N 1
ATOM 606 C CA . ASN A 1 86 ? -0.374 2.951 -1.516 1.00 56.41 86 ASN A CA 1
ATOM 607 C C . ASN A 1 86 ? -1.866 2.614 -1.753 1.00 56.41 86 ASN A C 1
ATOM 609 O O . ASN A 1 86 ? -2.349 2.677 -2.876 1.00 56.41 86 ASN A O 1
ATOM 613 N N . ASP A 1 87 ? -2.586 2.249 -0.696 1.00 62.50 87 ASP A N 1
ATOM 614 C CA . ASP A 1 87 ? -3.844 1.515 -0.728 1.00 62.50 87 ASP A CA 1
ATOM 615 C C . ASP A 1 87 ? -5.009 2.323 -0.123 1.00 62.50 87 ASP A C 1
ATOM 617 O O . ASP A 1 87 ? -6.123 1.823 -0.020 1.00 62.50 87 ASP A O 1
ATOM 621 N N . GLY A 1 88 ? -4.776 3.583 0.273 1.00 68.25 88 GLY A N 1
ATOM 622 C CA . GLY A 1 88 ? -5.778 4.387 0.978 1.00 68.25 88 GLY A CA 1
ATOM 623 C C . GLY A 1 88 ? -6.146 3.809 2.358 1.00 68.25 88 GLY A C 1
ATOM 624 O O . GLY A 1 88 ? -5.533 2.846 2.823 1.00 68.25 88 GLY A O 1
ATOM 625 N N . PRO A 1 89 ? -7.096 4.424 3.085 1.00 74.38 89 PRO A N 1
ATOM 626 C CA . PRO A 1 89 ? -7.653 3.812 4.288 1.00 74.38 89 PRO A CA 1
ATOM 627 C C . PRO A 1 89 ? -8.464 2.557 3.930 1.00 74.38 89 PRO A C 1
ATOM 629 O O . PRO A 1 89 ? -9.138 2.527 2.901 1.00 74.38 89 PRO A O 1
ATOM 632 N N . LEU A 1 90 ? -8.446 1.551 4.811 1.00 80.81 90 LEU A N 1
ATOM 633 C CA . LEU A 1 90 ? -9.353 0.405 4.705 1.00 80.81 90 LEU A CA 1
ATOM 634 C C . LEU A 1 90 ? -10.810 0.882 4.785 1.00 80.81 90 LEU A C 1
ATOM 636 O O . LEU A 1 90 ? -11.124 1.821 5.519 1.00 80.81 90 LEU A O 1
ATOM 640 N N . SER A 1 91 ? -11.698 0.228 4.040 1.00 83.69 91 SER A N 1
ATOM 641 C CA . SER A 1 91 ? -13.127 0.534 4.076 1.00 83.69 91 SER A CA 1
ATOM 642 C C . SER A 1 91 ? -13.817 -0.189 5.233 1.00 83.69 91 SER A C 1
ATOM 644 O O . SER A 1 91 ? -13.749 -1.412 5.328 1.00 83.69 91 SER A O 1
ATOM 646 N N . ASP A 1 92 ? -14.569 0.550 6.052 1.00 89.06 92 ASP A N 1
ATOM 647 C CA . ASP A 1 92 ? -15.433 -0.026 7.098 1.00 89.06 92 ASP A CA 1
ATOM 648 C C . ASP A 1 92 ? -16.738 -0.625 6.534 1.00 89.06 92 ASP A C 1
ATOM 650 O O . ASP A 1 92 ? -17.495 -1.291 7.242 1.00 89.06 92 ASP A O 1
ATOM 654 N N . VAL A 1 93 ? -17.030 -0.374 5.254 1.00 90.88 93 VAL A N 1
ATOM 655 C CA . VAL A 1 93 ? -18.205 -0.892 4.544 1.00 90.88 93 VAL A CA 1
ATOM 656 C C . VAL A 1 93 ? -17.747 -1.855 3.458 1.00 90.88 93 VAL A C 1
ATOM 658 O O . VAL A 1 93 ? -16.881 -1.506 2.654 1.00 90.88 93 VAL A O 1
ATOM 661 N N . LEU A 1 94 ? -18.357 -3.042 3.396 1.00 90.88 94 LEU A N 1
ATOM 662 C CA . LEU A 1 94 ? -18.060 -4.037 2.364 1.00 90.88 94 LEU A CA 1
ATOM 663 C C . LEU A 1 94 ? -18.189 -3.421 0.961 1.00 90.88 94 LEU A C 1
ATOM 665 O O . LEU A 1 94 ? -19.225 -2.843 0.629 1.00 90.88 94 LEU A O 1
ATOM 669 N N . GLN A 1 95 ? -17.133 -3.548 0.160 1.00 94.19 95 GLN A N 1
ATOM 670 C CA . GLN A 1 95 ? -17.093 -3.084 -1.225 1.00 94.19 95 GLN A CA 1
ATOM 671 C C . GLN A 1 95 ? -17.300 -4.252 -2.191 1.00 94.19 95 GLN A C 1
ATOM 673 O O . GLN A 1 95 ? -17.037 -5.408 -1.863 1.00 94.19 95 GLN A O 1
ATOM 678 N N . GLN A 1 96 ? -17.769 -3.937 -3.396 1.00 93.88 96 GLN A N 1
ATOM 679 C CA . GLN A 1 96 ? -17.909 -4.886 -4.494 1.00 93.88 96 GLN A CA 1
ATOM 680 C C . GLN A 1 96 ? -17.509 -4.199 -5.796 1.00 93.88 96 GLN A C 1
ATOM 682 O O . GLN A 1 96 ? -17.817 -3.025 -6.011 1.00 93.88 96 GLN A O 1
ATOM 687 N N . VAL A 1 97 ? -16.85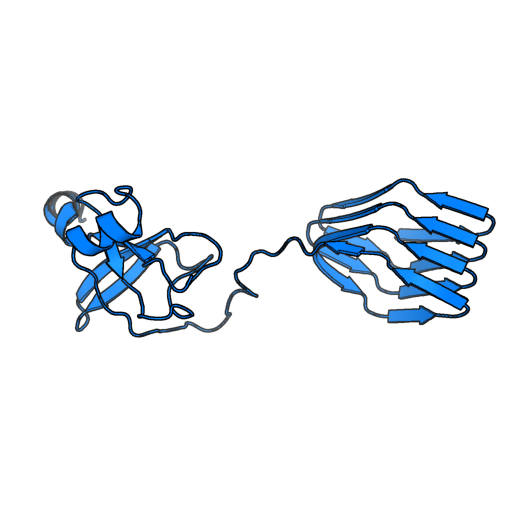8 -4.951 -6.679 1.00 94.06 97 VAL A N 1
ATOM 688 C CA . VAL A 1 97 ? -16.489 -4.478 -8.005 1.00 94.06 97 VAL A CA 1
ATOM 689 C C . VAL A 1 97 ? -16.630 -5.586 -9.038 1.00 94.06 97 VAL A C 1
ATOM 691 O O . VAL A 1 97 ? -16.372 -6.752 -8.746 1.00 94.06 97 VAL A O 1
ATOM 694 N N . ASP A 1 98 ? -17.054 -5.209 -10.241 1.00 94.88 98 ASP A N 1
ATOM 695 C CA . ASP A 1 98 ? -17.122 -6.114 -11.383 1.00 94.88 98 ASP A CA 1
ATOM 696 C C . ASP A 1 98 ? -15.782 -6.105 -12.122 1.00 94.88 98 ASP A C 1
ATOM 698 O O . ASP A 1 98 ? -15.273 -5.042 -12.494 1.00 94.88 98 ASP A O 1
ATOM 702 N N . LEU A 1 99 ? -15.224 -7.296 -12.332 1.00 95.38 99 LEU A N 1
ATOM 703 C CA . LEU A 1 99 ? -13.925 -7.521 -12.962 1.00 95.38 99 LEU A CA 1
ATOM 704 C C . LEU A 1 99 ? -14.071 -8.432 -14.184 1.00 95.38 99 LEU A C 1
ATOM 706 O O . LEU A 1 99 ? -15.007 -9.227 -14.279 1.00 95.38 99 LEU A O 1
ATOM 710 N N . LEU A 1 100 ? -13.116 -8.337 -15.105 1.00 94.50 100 LEU A N 1
ATOM 711 C CA . LEU A 1 100 ? -12.962 -9.255 -16.227 1.00 94.50 100 LEU A CA 1
ATOM 712 C C . LEU A 1 100 ? -11.901 -10.298 -15.885 1.00 94.50 100 LEU A C 1
ATOM 714 O O . LEU A 1 100 ? -10.838 -9.955 -15.373 1.00 94.50 100 LEU A O 1
ATOM 718 N N . THR A 1 101 ? -12.180 -11.563 -16.183 1.00 94.25 101 THR A N 1
ATOM 719 C CA . THR A 1 101 ? -11.193 -12.644 -16.083 1.00 94.25 101 THR A CA 1
ATOM 720 C C . THR A 1 101 ? -10.278 -12.635 -17.300 1.00 94.25 101 THR A C 1
ATOM 722 O O . THR A 1 101 ? -10.761 -12.504 -18.426 1.00 94.25 101 THR A O 1
ATOM 725 N N . TYR A 1 102 ? -8.986 -12.834 -17.077 1.00 93.81 102 TYR A N 1
ATOM 726 C CA . TYR A 1 102 ? -7.974 -12.954 -18.124 1.00 93.81 102 TYR A CA 1
ATOM 727 C C . TYR A 1 102 ? -7.700 -14.428 -18.417 1.00 93.81 102 TYR A C 1
ATOM 729 O O . TYR A 1 102 ? -7.816 -15.268 -17.524 1.00 93.81 102 TYR A O 1
ATOM 737 N N . SER A 1 103 ? -7.329 -14.747 -19.658 1.00 93.50 103 SER A N 1
ATOM 738 C CA . SER A 1 103 ? -6.821 -16.086 -19.974 1.00 93.50 103 SER A CA 1
ATOM 739 C C . SER A 1 103 ? -5.441 -16.315 -19.350 1.00 93.50 103 SER A C 1
ATOM 741 O O . SER A 1 103 ? -4.694 -15.360 -19.127 1.00 93.50 103 SER A O 1
ATOM 743 N N . ASP A 1 104 ? -5.072 -17.577 -19.119 1.00 91.69 104 ASP A N 1
ATOM 744 C CA . ASP A 1 104 ? -3.768 -17.940 -18.542 1.00 91.69 104 ASP A CA 1
ATOM 745 C C . ASP A 1 104 ? -2.609 -17.319 -19.335 1.00 91.69 104 ASP A C 1
ATOM 747 O O . ASP A 1 104 ? -1.706 -16.720 -18.758 1.00 91.69 104 ASP A O 1
ATOM 751 N N . ALA A 1 105 ? -2.688 -17.365 -20.670 1.00 92.25 105 ALA A N 1
ATOM 752 C CA . ALA A 1 105 ? -1.672 -16.801 -21.556 1.00 92.25 105 ALA A CA 1
ATOM 753 C C . ALA A 1 105 ? -1.549 -15.272 -21.428 1.00 92.25 105 ALA A C 1
ATOM 755 O O . ALA A 1 105 ? -0.438 -14.745 -21.391 1.00 92.25 105 ALA A O 1
ATOM 756 N N . GLU A 1 106 ? -2.673 -14.552 -21.348 1.00 92.25 106 GLU A N 1
ATOM 757 C CA . GLU A 1 106 ? -2.656 -13.099 -21.133 1.00 92.25 106 GLU A CA 1
ATOM 758 C C . GLU A 1 106 ? -2.108 -12.761 -19.748 1.00 92.25 106 GLU A C 1
ATOM 760 O O . GLU A 1 106 ? -1.317 -11.829 -19.609 1.00 92.25 106 GLU A O 1
ATOM 765 N N . CYS A 1 107 ? -2.491 -13.526 -18.726 1.00 92.25 107 CYS A N 1
ATOM 766 C CA . CYS A 1 107 ? -2.013 -13.280 -17.379 1.00 92.25 107 CYS A CA 1
ATOM 767 C C . CYS A 1 107 ? -0.507 -13.541 -17.238 1.00 92.25 107 CYS A C 1
ATOM 769 O O . CYS A 1 107 ? 0.213 -12.710 -16.682 1.00 92.25 107 CYS A O 1
ATOM 771 N N . GLU A 1 108 ? -0.006 -14.648 -17.791 1.00 92.19 108 GLU A N 1
ATOM 772 C CA . GLU A 1 108 ? 1.428 -14.940 -17.855 1.00 92.19 108 GLU A CA 1
ATOM 773 C C . GLU A 1 108 ? 2.189 -13.846 -18.608 1.00 92.19 108 GLU A C 1
ATOM 775 O O . GLU A 1 108 ? 3.262 -13.429 -18.172 1.00 92.19 108 GLU A O 1
ATOM 780 N N . GLN A 1 109 ? 1.630 -13.338 -19.709 1.00 91.81 109 GLN A N 1
ATOM 781 C CA . GLN A 1 109 ? 2.250 -12.263 -20.475 1.00 91.81 109 GLN A CA 1
ATOM 782 C C . GLN A 1 109 ? 2.332 -10.955 -19.675 1.00 91.81 109 GLN A C 1
ATOM 784 O O . GLN A 1 109 ? 3.381 -10.311 -19.673 1.00 91.81 109 GLN A O 1
ATOM 789 N N . LEU A 1 110 ? 1.250 -10.564 -18.998 1.00 90.69 110 LEU A N 1
ATOM 790 C CA . LEU A 1 110 ? 1.169 -9.304 -18.252 1.00 90.69 110 LEU A CA 1
ATOM 791 C C . LEU A 1 110 ? 1.968 -9.341 -16.941 1.00 90.69 110 LEU A C 1
ATOM 793 O O . LEU A 1 110 ? 2.495 -8.318 -16.516 1.00 90.69 110 LEU A O 1
ATOM 797 N N . LEU A 1 111 ? 2.104 -10.512 -16.314 1.00 91.44 111 LEU A N 1
ATOM 798 C CA . LEU A 1 111 ? 2.809 -10.692 -15.038 1.00 91.44 111 LEU A CA 1
ATOM 799 C C . LEU A 1 111 ? 4.159 -11.411 -15.186 1.00 91.44 111 LEU A C 1
ATOM 801 O O . LEU A 1 111 ? 4.661 -12.000 -14.229 1.00 91.44 111 LEU A O 1
ATOM 805 N N . TYR A 1 112 ? 4.762 -11.355 -16.376 1.00 88.38 112 TYR A N 1
ATOM 806 C CA . TYR A 1 112 ? 6.112 -11.859 -16.659 1.00 88.38 112 TYR A CA 1
ATOM 807 C C . TYR A 1 112 ? 6.342 -13.332 -16.257 1.00 88.38 112 TYR A C 1
ATOM 809 O O . TYR A 1 112 ? 7.410 -13.694 -15.763 1.00 88.38 112 TYR A O 1
ATOM 817 N N . GLY A 1 113 ? 5.337 -14.188 -16.460 1.00 85.44 113 GLY A N 1
ATOM 818 C CA . GLY A 1 113 ? 5.392 -15.629 -16.185 1.00 85.44 113 GLY A CA 1
ATOM 819 C C . GLY A 1 113 ? 5.350 -16.004 -14.701 1.00 85.44 113 GLY A C 1
ATOM 820 O O . GLY A 1 113 ? 5.669 -17.137 -14.350 1.00 85.44 113 GLY A O 1
ATOM 821 N N . TYR A 1 114 ? 4.999 -15.064 -13.821 1.00 84.94 114 TYR A N 1
ATOM 822 C CA . TYR A 1 114 ? 4.872 -15.323 -12.388 1.00 84.94 114 TYR A CA 1
ATOM 823 C C . TYR A 1 114 ? 3.643 -16.174 -12.005 1.00 84.94 114 TYR A C 1
ATOM 825 O O . TYR A 1 114 ? 3.783 -17.032 -11.132 1.00 84.94 114 TYR A O 1
ATOM 833 N N . PRO A 1 115 ? 2.449 -15.979 -12.603 1.00 87.19 115 PRO A N 1
ATOM 834 C CA . PRO A 1 115 ? 1.289 -16.813 -12.308 1.00 87.19 115 PRO A CA 1
ATOM 835 C C . PRO A 1 115 ? 1.561 -18.282 -12.629 1.00 87.19 115 PRO A C 1
ATOM 837 O O . PRO A 1 115 ? 2.246 -18.621 -13.591 1.00 87.19 115 PRO A O 1
ATOM 840 N N . HIS A 1 116 ? 1.014 -19.164 -11.805 1.00 88.69 116 HIS A N 1
ATOM 841 C CA . HIS A 1 116 ? 1.103 -20.606 -11.974 1.00 88.69 116 HIS A CA 1
ATOM 842 C C . HIS A 1 116 ? -0.243 -21.186 -12.410 1.00 88.69 116 HIS A C 1
ATOM 844 O O . HIS A 1 116 ? -1.279 -20.552 -12.257 1.00 88.69 116 HIS A O 1
ATOM 850 N N . ALA A 1 117 ? -0.253 -22.457 -12.823 1.00 89.75 117 ALA A N 1
ATOM 851 C CA . ALA A 1 117 ? -1.463 -23.182 -13.237 1.00 89.75 117 ALA A CA 1
ATOM 852 C C . ALA A 1 117 ? -2.562 -23.321 -12.158 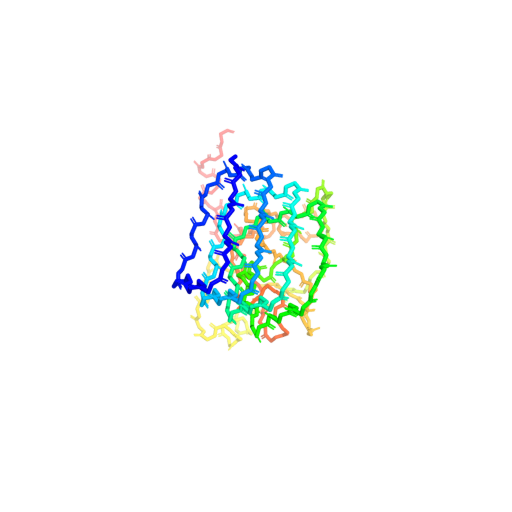1.00 89.75 117 ALA A C 1
ATOM 854 O O . ALA A 1 117 ? -3.596 -23.915 -12.418 1.00 89.75 117 ALA A O 1
ATOM 855 N N . HIS A 1 118 ? -2.315 -22.854 -10.932 1.00 93.81 118 HIS A N 1
ATOM 856 C CA . HIS A 1 118 ? -3.283 -22.815 -9.833 1.00 93.81 118 HIS A CA 1
ATOM 857 C C . HIS A 1 118 ? -3.738 -21.382 -9.514 1.00 93.81 118 HIS A C 1
ATOM 859 O O . HIS A 1 118 ? -4.274 -21.114 -8.432 1.00 93.81 118 HIS A O 1
ATOM 865 N N . ASN A 1 119 ? -3.463 -20.447 -10.420 1.00 96.31 119 ASN A N 1
ATOM 866 C CA . ASN A 1 119 ? -3.849 -19.055 -10.328 1.00 96.31 119 ASN A CA 1
ATOM 867 C C . ASN A 1 119 ? -4.824 -18.701 -11.446 1.00 96.31 119 ASN A C 1
ATOM 869 O O . ASN A 1 119 ? -4.701 -19.174 -12.566 1.00 96.31 119 ASN A O 1
ATOM 873 N N . ILE A 1 120 ? -5.757 -17.814 -11.123 1.00 96.50 120 ILE A N 1
ATOM 874 C CA . ILE A 1 120 ? -6.651 -17.165 -12.074 1.00 96.50 120 ILE A CA 1
ATOM 875 C C . ILE A 1 120 ? -6.507 -15.662 -11.901 1.00 96.50 120 ILE A C 1
ATOM 877 O O . ILE A 1 120 ? -6.322 -15.177 -10.782 1.00 96.50 120 ILE A O 1
ATOM 881 N N . CYS A 1 121 ? -6.583 -14.921 -13.000 1.00 96.00 121 CYS A N 1
ATOM 882 C CA . CYS A 1 121 ? -6.352 -13.487 -12.981 1.00 96.00 121 CYS A CA 1
ATOM 883 C C . CYS A 1 121 ? -7.606 -12.717 -13.359 1.00 96.00 121 CYS A C 1
ATOM 885 O O . CYS A 1 121 ? -8.338 -13.108 -14.272 1.00 96.00 121 CYS A O 1
ATOM 887 N N . ALA A 1 122 ? -7.849 -11.614 -12.660 1.00 95.94 122 ALA A N 1
ATOM 888 C CA . ALA A 1 122 ? -8.966 -10.732 -12.945 1.00 95.94 122 ALA A CA 1
ATOM 889 C C . ALA A 1 122 ? -8.576 -9.266 -12.759 1.00 95.94 122 ALA A C 1
ATOM 891 O O . ALA A 1 122 ? -7.676 -8.938 -11.994 1.00 95.94 122 ALA A O 1
ATOM 892 N N . GLY A 1 123 ? -9.243 -8.381 -13.487 1.00 94.69 123 GLY A N 1
ATOM 893 C CA . GLY A 1 123 ? -8.978 -6.949 -13.436 1.00 94.69 123 GLY A CA 1
ATOM 894 C C . GLY A 1 123 ? -9.878 -6.178 -14.387 1.00 94.69 123 GLY A C 1
ATOM 895 O O . GLY A 1 123 ? -10.775 -6.743 -15.016 1.00 94.69 123 GLY A O 1
ATOM 896 N N . VAL A 1 124 ? -9.635 -4.878 -14.514 1.00 92.19 124 VAL A N 1
ATOM 897 C CA . VAL A 1 124 ? -10.279 -4.043 -15.532 1.00 92.19 124 VAL A CA 1
ATOM 898 C C . VAL A 1 124 ? -9.226 -3.442 -16.463 1.00 92.19 124 VAL A C 1
ATOM 900 O O . VAL A 1 124 ? -8.178 -2.996 -15.991 1.00 92.19 124 VAL A O 1
ATOM 903 N N . PRO A 1 125 ? -9.492 -3.364 -17.778 1.00 84.50 125 PRO A N 1
ATOM 904 C CA . PRO A 1 125 ? -8.667 -2.580 -18.683 1.00 84.50 125 PRO A CA 1
ATOM 905 C C . PRO A 1 125 ? -8.599 -1.130 -18.194 1.00 84.50 125 PRO A C 1
ATOM 907 O O . PRO A 1 125 ? -9.639 -0.496 -18.010 1.00 84.50 125 PRO A O 1
ATOM 910 N N . GLY A 1 126 ? -7.392 -0.606 -17.979 1.00 84.56 126 GLY A N 1
ATOM 911 C CA . GLY A 1 126 ? -7.204 0.738 -17.424 1.00 84.56 126 GLY A CA 1
ATOM 912 C C . GLY A 1 126 ? -6.926 0.780 -15.915 1.00 84.56 126 GLY A C 1
ATOM 913 O O . GLY A 1 126 ? -6.574 1.845 -15.416 1.00 84.56 126 GLY A O 1
ATOM 914 N N . GLY A 1 127 ? -7.061 -0.343 -15.199 1.00 88.75 127 GLY A N 1
ATOM 915 C CA . GLY A 1 127 ? -6.866 -0.426 -13.747 1.00 88.75 127 GLY A CA 1
ATOM 916 C C . GLY A 1 127 ? -7.843 0.426 -12.928 1.00 88.75 127 GLY A C 1
ATOM 917 O O . GLY A 1 127 ? -8.982 0.681 -13.323 1.00 88.75 127 GLY A O 1
ATOM 918 N N . GLY A 1 128 ? -7.409 0.837 -11.737 1.00 87.50 128 GLY A N 1
ATOM 919 C CA . GLY A 1 128 ? -8.161 1.667 -10.791 1.00 87.50 128 GLY A CA 1
ATOM 920 C C . GLY A 1 128 ? -9.281 0.951 -10.028 1.00 87.50 128 GLY A C 1
ATOM 921 O O . GLY A 1 128 ? -9.973 1.579 -9.225 1.00 87.50 128 GLY A O 1
ATOM 922 N N . LYS A 1 129 ? -9.500 -0.342 -10.285 1.00 90.38 129 LYS A N 1
ATOM 923 C CA . LYS A 1 129 ? -10.520 -1.173 -9.640 1.00 90.38 129 LYS A CA 1
ATOM 924 C C . LYS A 1 129 ? -10.021 -2.599 -9.446 1.00 90.38 129 LYS A C 1
ATOM 926 O O . LYS A 1 129 ? -9.525 -3.193 -10.399 1.00 90.38 129 LYS A O 1
ATOM 931 N N . GLY A 1 130 ? -10.246 -3.136 -8.251 1.00 91.62 130 GLY A N 1
ATOM 932 C CA . GLY A 1 130 ? -9.873 -4.498 -7.896 1.00 91.62 130 GLY A CA 1
ATOM 933 C C . GLY A 1 130 ? -9.663 -4.674 -6.392 1.00 91.62 130 GLY A C 1
ATOM 934 O O . GLY A 1 130 ? -10.119 -3.843 -5.605 1.00 91.62 130 GLY A O 1
ATOM 935 N N . GLN A 1 131 ? -9.042 -5.782 -6.008 1.00 91.88 131 GLN A N 1
ATOM 936 C CA . GLN A 1 131 ? -8.690 -6.123 -4.634 1.00 91.88 131 GLN A CA 1
ATOM 937 C C . GLN A 1 131 ? -7.469 -5.344 -4.152 1.00 91.88 131 GLN A C 1
ATOM 939 O O . GLN A 1 131 ? -6.589 -4.948 -4.921 1.00 91.88 131 GLN A O 1
ATOM 944 N N . CYS A 1 132 ? -7.373 -5.172 -2.841 1.00 90.44 132 CYS A N 1
ATOM 945 C CA . CYS A 1 132 ? -6.220 -4.549 -2.235 1.00 90.44 132 CYS A CA 1
ATOM 946 C C . CYS A 1 132 ? -5.911 -5.095 -0.834 1.00 90.44 132 CYS A C 1
ATOM 948 O O . CYS A 1 132 ? -6.352 -6.170 -0.425 1.00 90.44 132 CYS A O 1
ATOM 950 N N . SER A 1 133 ? -5.063 -4.381 -0.092 1.00 86.75 133 SER A N 1
ATOM 951 C CA . SER A 1 133 ? -4.703 -4.762 1.271 1.00 86.75 133 SER A CA 1
ATOM 952 C C . SER A 1 133 ? -5.955 -4.894 2.137 1.00 86.75 133 SER A C 1
ATOM 954 O O . SER A 1 133 ? -6.761 -3.974 2.201 1.00 86.75 133 SER A O 1
ATOM 956 N N . GLY A 1 134 ? -6.086 -6.030 2.823 1.00 87.25 134 GLY A N 1
ATOM 957 C CA . GLY A 1 134 ? -7.262 -6.362 3.632 1.00 87.25 134 GLY A CA 1
ATOM 958 C C . GLY A 1 134 ? -8.247 -7.315 2.950 1.00 87.25 134 GLY A C 1
ATOM 959 O O . GLY A 1 134 ? -9.000 -7.976 3.657 1.00 87.25 134 GLY A O 1
ATOM 960 N N . ASP A 1 135 ? -8.177 -7.474 1.625 1.00 92.31 135 ASP A N 1
ATOM 961 C CA . ASP A 1 135 ? -9.102 -8.337 0.877 1.00 92.31 135 ASP A CA 1
ATOM 962 C C . ASP A 1 135 ? -8.620 -9.793 0.747 1.00 92.31 135 ASP A C 1
ATOM 964 O O . ASP A 1 135 ? -9.368 -10.651 0.276 1.00 92.31 135 ASP A O 1
ATOM 968 N N . SER A 1 136 ? -7.382 -10.103 1.157 1.00 92.94 136 SER A N 1
ATOM 969 C CA . SER A 1 136 ? -6.792 -11.449 1.076 1.00 92.94 136 SER A CA 1
ATOM 970 C C . SER A 1 136 ? -7.698 -12.524 1.683 1.00 92.94 136 SER A C 1
ATOM 972 O O . SER A 1 136 ? -8.127 -12.424 2.831 1.00 92.94 136 SER A O 1
ATOM 974 N N . GLY A 1 137 ? -7.959 -13.588 0.917 1.00 95.81 137 GLY A N 1
ATOM 975 C CA . GLY A 1 137 ? -8.910 -14.641 1.291 1.00 95.81 137 GLY A CA 1
ATOM 976 C C . GLY A 1 137 ? -10.362 -14.374 0.872 1.00 95.81 137 GLY A C 1
ATOM 977 O O . GLY A 1 137 ? -11.191 -15.279 0.965 1.00 95.81 137 GLY A O 1
ATOM 978 N N . GLY A 1 138 ? -10.675 -13.172 0.381 1.00 95.81 138 GLY A N 1
ATOM 979 C CA . GLY A 1 138 ? -11.988 -12.813 -0.145 1.00 95.81 138 GLY A CA 1
ATOM 980 C C . GLY A 1 138 ? -12.357 -13.570 -1.432 1.00 95.81 138 GLY A C 1
ATOM 981 O O . GLY A 1 138 ? -11.476 -14.086 -2.130 1.00 95.81 138 GLY A O 1
ATOM 982 N N . PRO A 1 139 ? -13.655 -13.673 -1.765 1.00 97.19 139 PRO A N 1
ATOM 983 C CA . PRO A 1 139 ? -14.115 -14.456 -2.907 1.00 97.19 139 PRO A CA 1
ATOM 984 C C . PRO A 1 139 ? -14.104 -13.665 -4.225 1.00 97.19 139 PRO A C 1
ATOM 986 O O . PRO A 1 139 ? -14.565 -12.528 -4.281 1.00 97.19 139 PRO A O 1
ATOM 989 N N . LEU A 1 140 ? -13.692 -14.321 -5.315 1.00 97.69 140 LEU A N 1
ATOM 990 C CA . LEU A 1 140 ? -14.008 -13.910 -6.689 1.00 97.69 140 LEU A CA 1
ATOM 991 C C . LEU A 1 140 ? -15.154 -14.784 -7.210 1.00 97.69 140 LEU A C 1
ATOM 993 O O . LEU A 1 140 ? -15.030 -16.014 -7.252 1.00 97.69 140 LEU A O 1
ATOM 997 N N . LEU A 1 141 ? -16.268 -14.157 -7.590 1.00 96.94 141 LEU A N 1
ATOM 998 C CA . LEU A 1 141 ? -17.510 -14.845 -7.942 1.00 96.94 141 LEU A CA 1
ATOM 999 C C . LEU A 1 141 ? -17.880 -14.649 -9.415 1.00 96.94 141 LEU A C 1
ATOM 1001 O O . LEU A 1 141 ? -17.806 -13.541 -9.936 1.00 96.94 141 LEU A O 1
ATOM 1005 N N . VAL A 1 142 ? -18.398 -15.705 -10.042 1.00 95.62 142 VAL A N 1
ATOM 1006 C CA . VAL A 1 142 ? -19.103 -15.640 -11.329 1.00 95.62 142 VAL A CA 1
ATOM 1007 C C . VAL A 1 142 ? -20.462 -16.302 -11.160 1.00 95.62 142 VAL A C 1
ATOM 1009 O O . VAL A 1 142 ? -20.548 -17.478 -10.816 1.00 95.62 142 VAL A O 1
ATOM 1012 N N . ASN A 1 143 ? -21.542 -15.544 -11.372 1.00 93.81 143 ASN A N 1
ATOM 1013 C CA . ASN A 1 143 ? -22.926 -16.020 -11.217 1.00 93.81 143 ASN A CA 1
ATOM 1014 C C . ASN A 1 143 ? -23.194 -16.728 -9.870 1.00 93.81 143 ASN A C 1
ATOM 1016 O O . ASN A 1 143 ? -23.899 -17.733 -9.812 1.00 93.81 143 ASN A O 1
ATOM 1020 N N . GLY A 1 144 ? -22.604 -16.220 -8.783 1.00 93.31 144 GLY A N 1
ATOM 1021 C CA . GLY A 1 144 ? -22.738 -16.789 -7.435 1.00 93.31 144 GLY A CA 1
ATOM 1022 C C . GLY A 1 144 ? -21.854 -18.009 -7.148 1.00 93.31 144 GLY A C 1
ATOM 1023 O O . GLY A 1 144 ? -21.872 -18.511 -6.028 1.00 93.31 144 GLY A O 1
ATOM 1024 N N . VAL A 1 145 ? -21.058 -18.471 -8.115 1.00 96.12 145 VAL A N 1
ATOM 1025 C CA . VAL A 1 145 ? -20.071 -19.543 -7.929 1.00 96.12 145 VAL A CA 1
ATOM 1026 C C . VAL A 1 145 ? -18.706 -18.929 -7.642 1.00 96.12 145 VAL A C 1
ATOM 1028 O O . VAL A 1 145 ? -18.254 -18.054 -8.379 1.00 96.12 145 VAL A O 1
ATOM 1031 N N . GLN A 1 146 ? -18.035 -19.392 -6.587 1.00 97.38 146 GLN A N 1
ATOM 1032 C CA . GLN A 1 146 ? -16.688 -18.939 -6.256 1.00 97.38 146 GLN A CA 1
ATOM 1033 C C . GLN A 1 146 ? -15.651 -19.624 -7.143 1.00 97.38 146 GLN A C 1
ATOM 1035 O O . GLN A 1 146 ? -15.432 -20.829 -7.041 1.00 97.38 146 GLN A O 1
ATOM 1040 N N . ILE A 1 147 ? -15.010 -18.833 -7.998 1.00 97.19 147 ILE A N 1
ATOM 1041 C CA . ILE A 1 147 ? -13.989 -19.303 -8.939 1.00 97.19 147 ILE A CA 1
ATOM 1042 C C . ILE A 1 147 ? -12.573 -18.958 -8.476 1.00 97.19 147 ILE A C 1
ATOM 1044 O O . ILE A 1 147 ? -11.619 -19.625 -8.870 1.00 97.19 147 ILE A O 1
ATOM 1048 N N . GLY A 1 148 ? -12.436 -17.950 -7.609 1.00 97.69 148 GLY A N 1
ATOM 1049 C CA . GLY A 1 148 ? -11.145 -17.482 -7.125 1.00 97.69 148 GLY A CA 1
ATOM 1050 C C . GLY A 1 148 ? -11.146 -17.094 -5.649 1.00 97.69 148 GLY A C 1
ATOM 1051 O O . GLY A 1 148 ? -12.195 -16.841 -5.046 1.00 97.69 148 GLY A O 1
ATOM 1052 N N . ILE A 1 149 ? -9.949 -17.043 -5.071 1.00 98.25 149 ILE A N 1
ATOM 1053 C CA . ILE A 1 149 ? -9.677 -16.510 -3.729 1.00 98.25 149 ILE A CA 1
ATOM 1054 C C . ILE A 1 149 ? -8.618 -15.419 -3.863 1.00 98.25 149 ILE A C 1
ATOM 1056 O O . ILE A 1 149 ? -7.560 -15.684 -4.430 1.00 98.25 149 ILE A O 1
ATOM 1060 N N . VAL A 1 150 ? -8.879 -14.219 -3.344 1.00 97.50 150 VAL A N 1
ATOM 1061 C CA . VAL A 1 150 ? -7.932 -13.091 -3.387 1.00 97.50 150 VAL A CA 1
ATOM 1062 C C . VAL A 1 150 ? -6.579 -13.519 -2.818 1.00 97.50 150 VAL A C 1
ATOM 1064 O O . VAL A 1 150 ? -6.516 -14.003 -1.683 1.00 97.50 150 VAL A O 1
ATOM 1067 N N . SER A 1 151 ? -5.508 -13.327 -3.596 1.00 95.06 151 SER A N 1
ATOM 1068 C CA . SER A 1 151 ? -4.153 -13.728 -3.216 1.00 95.06 151 SER A CA 1
ATOM 1069 C C . SER A 1 151 ? -3.200 -12.536 -3.169 1.00 95.06 151 SER A C 1
ATOM 1071 O O . SER A 1 151 ? -2.815 -12.107 -2.080 1.00 95.06 151 SER A O 1
ATOM 1073 N N . TRP A 1 152 ? -2.836 -11.979 -4.325 1.00 92.06 152 TRP A N 1
ATOM 1074 C CA . TRP A 1 152 ? -1.864 -10.893 -4.414 1.00 92.06 152 TRP A CA 1
ATOM 1075 C C . TRP A 1 152 ? -2.054 -10.069 -5.690 1.00 92.06 152 TRP A C 1
ATOM 1077 O O . TRP A 1 152 ? -2.667 -10.503 -6.661 1.00 92.06 152 TRP A O 1
ATOM 1087 N N . ALA A 1 153 ? -1.487 -8.868 -5.693 1.00 89.81 153 ALA A N 1
ATOM 1088 C CA . ALA A 1 153 ? -1.318 -8.051 -6.886 1.00 89.81 153 ALA A CA 1
ATOM 1089 C C . ALA A 1 153 ? -0.026 -7.236 -6.769 1.00 89.81 153 ALA A C 1
ATOM 1091 O O . ALA A 1 153 ? 0.462 -7.022 -5.649 1.00 89.81 153 ALA A O 1
ATOM 1092 N N . PRO A 1 154 ? 0.525 -6.763 -7.899 1.00 87.19 154 PRO A N 1
ATOM 1093 C CA . PRO A 1 154 ? 1.549 -5.730 -7.886 1.00 87.19 154 PRO A CA 1
ATOM 1094 C C . PRO A 1 154 ? 1.100 -4.515 -7.066 1.00 87.19 154 PRO A C 1
ATOM 1096 O O . PRO A 1 154 ? -0.091 -4.219 -6.962 1.00 87.19 154 PRO A O 1
ATOM 1099 N N . LYS A 1 155 ? 2.068 -3.833 -6.448 1.00 84.62 155 LYS A N 1
ATOM 1100 C CA . LYS A 1 155 ? 1.828 -2.585 -5.720 1.00 84.62 155 LYS A CA 1
ATOM 1101 C C . LYS A 1 155 ? 2.359 -1.405 -6.538 1.00 84.62 155 LYS A C 1
ATOM 1103 O O . LYS A 1 155 ? 3.478 -1.512 -7.044 1.00 84.62 155 LYS A O 1
ATOM 1108 N N . PRO A 1 156 ? 1.627 -0.279 -6.599 1.00 84.88 156 PRO A N 1
ATOM 1109 C CA . PRO A 1 156 ? 0.350 0.002 -5.919 1.00 84.88 156 PRO A CA 1
ATOM 1110 C C . PRO A 1 156 ? -0.828 -0.833 -6.472 1.00 84.88 156 PRO A C 1
ATOM 1112 O O . PRO A 1 156 ? -0.750 -1.329 -7.590 1.00 84.88 156 PRO A O 1
ATOM 1115 N N . CYS A 1 157 ? -1.873 -1.066 -5.662 1.00 87.25 157 CYS A N 1
ATOM 1116 C CA . CYS A 1 157 ? -3.029 -1.864 -6.100 1.00 87.25 157 CYS A CA 1
ATOM 1117 C C . CYS A 1 157 ? -3.686 -1.272 -7.342 1.00 87.25 157 CYS A C 1
ATOM 1119 O O . CYS A 1 157 ? -3.698 -0.053 -7.520 1.00 87.25 157 CYS A O 1
ATOM 1121 N N . THR A 1 158 ? -4.349 -2.126 -8.125 1.00 87.38 158 THR A N 1
ATOM 1122 C CA . THR A 1 158 ? -5.144 -1.717 -9.290 1.00 87.38 158 THR A CA 1
ATOM 1123 C C . THR A 1 158 ? -4.336 -0.967 -10.359 1.00 87.38 158 THR A C 1
ATOM 1125 O O . THR A 1 158 ? -4.873 -0.124 -11.077 1.00 87.38 158 THR A O 1
ATOM 1128 N N . GLU A 1 159 ? -3.037 -1.254 -10.463 1.00 86.38 159 GLU A N 1
ATOM 1129 C CA . GLU A 1 159 ? -2.160 -0.658 -11.473 1.00 86.38 159 GLU A CA 1
ATOM 1130 C C . GLU A 1 159 ? -2.698 -0.937 -12.888 1.00 86.38 159 GLU A C 1
ATOM 1132 O O . GLU A 1 159 ? -3.129 -2.047 -13.198 1.00 86.38 159 GLU A O 1
ATOM 1137 N N . GLN A 1 160 ? -2.671 0.078 -13.756 1.00 86.12 160 GLN A N 1
ATOM 1138 C CA . GLN A 1 160 ? -3.353 0.078 -15.057 1.00 86.12 160 GLN A CA 1
ATOM 1139 C C . GLN A 1 160 ? -3.028 -1.122 -15.963 1.00 86.12 160 GLN A C 1
ATOM 1141 O O . GLN A 1 160 ? -3.906 -1.595 -16.690 1.00 86.12 160 GLN A O 1
ATOM 1146 N N . ASP A 1 161 ? -1.787 -1.600 -15.918 1.00 84.25 161 ASP A N 1
ATOM 1147 C CA . ASP A 1 161 ? -1.268 -2.597 -16.855 1.00 84.25 161 ASP A CA 1
ATOM 1148 C C . ASP A 1 161 ? -1.204 -4.017 -16.272 1.00 84.25 161 ASP A C 1
ATOM 1150 O O . ASP A 1 161 ? -0.813 -4.949 -16.976 1.00 84.25 161 ASP A O 1
ATOM 1154 N N . TYR A 1 162 ? -1.592 -4.207 -15.007 1.00 89.31 162 TYR A N 1
ATOM 1155 C CA . TYR A 1 162 ? -1.413 -5.482 -14.319 1.00 89.31 162 TYR A CA 1
ATOM 1156 C C . TYR A 1 162 ? -2.733 -6.036 -13.780 1.00 89.31 162 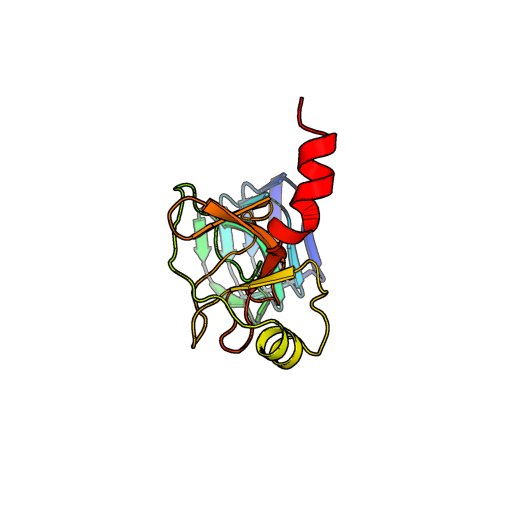TYR A C 1
ATOM 1158 O O . TYR A 1 162 ? -3.372 -5.391 -12.946 1.00 89.31 162 TYR A O 1
ATOM 1166 N N . PRO A 1 163 ? -3.137 -7.250 -14.200 1.00 93.56 163 PRO A N 1
ATOM 1167 C CA . PRO A 1 163 ? -4.261 -7.921 -13.580 1.00 93.56 163 PRO A CA 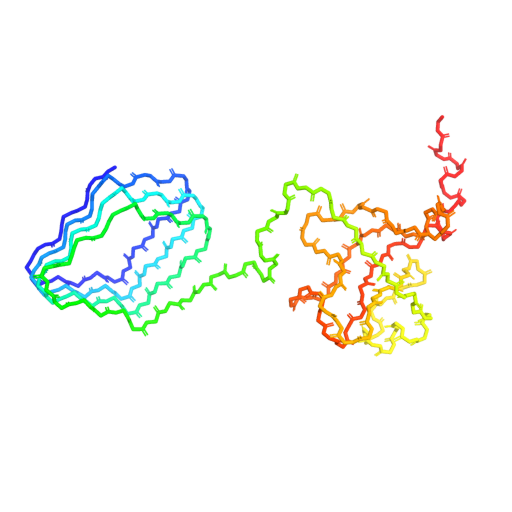1
ATOM 1168 C C . PRO A 1 163 ? -3.879 -8.388 -12.173 1.00 93.56 163 PRO A C 1
ATOM 1170 O O . PRO A 1 163 ? -2.707 -8.544 -11.820 1.00 93.56 163 PRO A O 1
ATOM 1173 N N . GLU A 1 164 ? -4.897 -8.646 -11.370 1.00 94.19 164 GLU A N 1
ATOM 1174 C CA . GLU A 1 164 ? -4.751 -9.128 -10.007 1.00 94.19 164 GLU A CA 1
ATOM 1175 C C . GLU A 1 164 ? -4.843 -10.645 -9.984 1.00 94.19 164 GLU A C 1
ATOM 1177 O O . GLU A 1 164 ? -5.509 -11.254 -10.826 1.00 94.19 164 GLU A O 1
ATOM 1182 N N . VAL A 1 165 ? -4.169 -11.260 -9.015 1.00 96.25 165 VAL A N 1
ATOM 1183 C CA . VAL A 1 165 ? -4.006 -12.707 -8.968 1.00 96.25 165 VAL A CA 1
ATOM 1184 C C . VAL A 1 165 ? -4.786 -13.310 -7.816 1.00 96.25 165 VAL A C 1
ATOM 1186 O O . VAL A 1 165 ? -4.679 -12.922 -6.648 1.00 96.25 165 VAL A O 1
ATOM 1189 N N . TYR A 1 166 ? -5.548 -14.333 -8.171 1.00 97.69 166 TYR A N 1
ATOM 1190 C CA . TYR A 1 166 ? -6.394 -15.104 -7.286 1.00 97.69 166 TYR A CA 1
ATOM 1191 C C . TYR A 1 166 ? -5.955 -16.566 -7.336 1.00 97.69 166 TYR A C 1
ATOM 1193 O O . TYR A 1 166 ? -5.459 -17.059 -8.349 1.00 97.69 166 TYR A O 1
ATOM 1201 N N . THR A 1 167 ? -6.148 -17.295 -6.245 1.00 97.69 167 THR A N 1
ATOM 1202 C CA . THR A 1 167 ? -6.033 -18.756 -6.255 1.00 97.69 167 THR A CA 1
ATOM 1203 C C . THR A 1 167 ? -7.220 -19.334 -7.014 1.00 97.69 167 THR A C 1
ATOM 1205 O O . THR A 1 167 ? -8.359 -19.023 -6.672 1.00 97.69 167 THR A O 1
ATOM 1208 N N . GLU A 1 168 ? -6.976 -20.189 -8.002 1.00 97.31 168 GLU A N 1
ATOM 1209 C CA . GLU A 1 168 ? -8.026 -20.821 -8.798 1.00 97.31 168 GLU A CA 1
ATOM 1210 C C . GLU A 1 168 ? -8.703 -21.953 -8.008 1.00 97.31 168 GLU A C 1
ATOM 1212 O O . GLU A 1 168 ? -8.090 -22.972 -7.689 1.00 97.31 168 GLU A O 1
ATOM 1217 N N . VAL A 1 169 ? -9.990 -21.802 -7.687 1.00 97.31 169 VAL A N 1
ATOM 1218 C CA . VAL A 1 169 ? -10.711 -22.770 -6.841 1.00 97.31 169 VAL A CA 1
ATOM 1219 C C . VAL A 1 169 ? -10.890 -24.118 -7.545 1.00 97.31 169 VAL A C 1
ATOM 1221 O O . VAL A 1 169 ? -10.762 -25.165 -6.902 1.00 97.31 169 VAL A O 1
ATOM 1224 N N . SER A 1 170 ? -11.134 -24.119 -8.862 1.00 95.75 170 SER A N 1
ATOM 1225 C CA . SER A 1 170 ? -11.292 -25.335 -9.679 1.00 95.75 170 SER A CA 1
ATOM 1226 C C . SER A 1 170 ? -10.097 -26.275 -9.553 1.00 95.75 170 SER A C 1
ATOM 1228 O O . SER A 1 170 ? -10.292 -27.487 -9.402 1.00 95.75 170 SER A O 1
ATOM 1230 N N . TYR A 1 171 ? -8.883 -25.718 -9.515 1.00 96.69 171 TYR A N 1
ATOM 1231 C CA . TYR A 1 171 ? -7.638 -26.468 -9.372 1.00 96.69 171 TYR A CA 1
ATOM 1232 C C . TYR A 1 171 ? -7.594 -27.301 -8.077 1.00 96.69 171 TYR A C 1
ATOM 1234 O O . TYR A 1 171 ? -7.076 -28.419 -8.053 1.00 96.69 171 TYR A O 1
ATOM 1242 N N . PHE A 1 172 ? -8.200 -26.803 -6.993 1.00 96.38 172 PHE A N 1
ATOM 1243 C CA . PHE A 1 172 ? -8.166 -27.443 -5.674 1.00 96.38 172 PHE A CA 1
ATOM 1244 C C . PHE A 1 172 ? -9.413 -28.264 -5.329 1.00 96.38 172 PHE A C 1
ATOM 1246 O O . PHE A 1 172 ? -9.449 -28.880 -4.264 1.00 96.38 172 PHE A O 1
ATOM 1253 N N . THR A 1 173 ? -10.408 -28.361 -6.213 1.00 95.62 173 THR A N 1
ATOM 1254 C CA . THR A 1 173 ? -11.672 -29.094 -5.972 1.00 95.62 173 THR A CA 1
ATOM 1255 C C . THR A 1 173 ? -11.473 -30.512 -5.428 1.00 95.62 173 THR A C 1
ATOM 1257 O O . THR A 1 173 ? -12.118 -30.907 -4.459 1.00 95.62 173 THR A O 1
ATOM 1260 N N . SER A 1 174 ? -10.529 -31.275 -5.988 1.00 96.06 174 SER A N 1
ATOM 1261 C CA . SER A 1 174 ? -10.214 -32.634 -5.519 1.00 96.06 174 SER A CA 1
ATOM 1262 C C . SER A 1 174 ? -9.656 -32.661 -4.094 1.00 96.06 174 SER A C 1
ATOM 1264 O O . SER A 1 174 ? -9.917 -33.592 -3.334 1.00 96.06 174 SER A O 1
ATOM 1266 N N . TRP A 1 175 ? -8.856 -31.661 -3.724 1.00 96.69 175 TRP A N 1
ATOM 1267 C CA . TRP A 1 175 ? -8.347 -31.523 -2.364 1.00 96.69 175 TRP A CA 1
ATOM 1268 C C . TRP A 1 175 ? -9.461 -31.088 -1.408 1.00 96.69 175 TRP A C 1
ATOM 1270 O O . TRP A 1 175 ? -9.606 -31.705 -0.354 1.00 96.69 175 TRP A O 1
ATOM 1280 N N . ILE A 1 176 ? -10.291 -30.121 -1.806 1.00 95.56 176 ILE A N 1
ATOM 1281 C CA . ILE A 1 176 ? -11.434 -29.636 -1.020 1.00 95.56 176 ILE A CA 1
ATOM 1282 C C . ILE A 1 176 ? -12.390 -30.793 -0.712 1.00 95.56 176 ILE A C 1
ATOM 1284 O O . ILE A 1 176 ? -12.685 -31.048 0.450 1.00 95.56 176 ILE A O 1
ATOM 1288 N N . ASN A 1 177 ? -12.784 -31.574 -1.719 1.00 95.62 177 ASN A N 1
ATOM 1289 C CA . ASN A 1 177 ? -13.711 -32.700 -1.551 1.00 95.62 177 ASN A CA 1
ATOM 1290 C C . ASN A 1 177 ? -13.192 -33.798 -0.609 1.00 95.62 177 ASN A C 1
ATOM 1292 O O . ASN A 1 177 ? -13.986 -34.558 -0.065 1.00 95.62 177 ASN A O 1
ATOM 1296 N N . ARG A 1 178 ? -11.872 -33.905 -0.413 1.00 96.62 178 ARG A N 1
ATOM 1297 C CA . ARG A 1 178 ? -11.272 -34.859 0.535 1.00 96.62 178 ARG A CA 1
ATOM 1298 C C . ARG A 1 178 ? -11.163 -34.326 1.962 1.00 96.62 178 ARG A C 1
ATOM 1300 O O . ARG A 1 178 ? -10.918 -35.120 2.861 1.00 96.62 178 ARG A O 1
ATOM 1307 N N . ASN A 1 179 ? -11.284 -33.016 2.155 1.00 96.19 179 ASN A N 1
ATOM 1308 C CA . ASN A 1 179 ? -11.076 -32.351 3.443 1.00 96.19 179 ASN A CA 1
ATOM 1309 C C . ASN A 1 179 ? -12.311 -31.577 3.923 1.00 96.19 179 ASN A C 1
ATOM 1311 O O . ASN A 1 179 ? -12.258 -30.943 4.975 1.00 96.19 179 ASN A O 1
ATOM 1315 N N . ILE A 1 180 ? -13.408 -31.610 3.165 1.00 86.25 180 ILE A N 1
ATOM 1316 C CA . ILE A 1 180 ? -14.696 -31.102 3.620 1.00 86.25 180 ILE A CA 1
ATOM 1317 C C . ILE A 1 180 ? -15.245 -32.055 4.688 1.00 86.25 180 ILE A C 1
ATOM 1319 O O . ILE A 1 180 ? -15.253 -33.273 4.496 1.00 86.25 180 ILE A O 1
ATOM 1323 N N . VAL A 1 181 ? -15.615 -31.484 5.834 1.00 66.38 181 VAL A N 1
ATOM 1324 C CA . VAL A 1 181 ? -16.111 -32.196 7.022 1.00 66.38 181 VAL A CA 1
ATOM 1325 C C . VAL A 1 181 ? -17.629 -32.171 7.037 1.00 66.38 181 VAL A C 1
ATOM 1327 O O . VAL A 1 181 ? -18.186 -31.089 6.741 1.00 66.38 181 VAL A O 1
#

pLDDT: mean 90.75, std 7.1, range [56.25, 98.25]

Radius of gyration: 24.08 Å; chains: 1; bounding box: 43×68×49 Å